Protein AF-A0A1L7LLM2-F1 (afdb_monomer_lite)

Sequence (175 aa):
MLLLWFLSPQSHPAWIKFTVFIIVLLFQAVILWLFRKEAFQAPEDRYFGLTEKLYSMTIFAAMGIYTKGIWAITPDTNPVWIKHVFLGLGLLILIAFFLYFAFKKVDERPDERFYADLAKAACLTLTLVLVCLMILSVITFFFPFILTAGMILIFGAAMILAFDIAFFLFEKRGA

Structure (mmCIF, N/CA/C/O backbone):
data_AF-A0A1L7LLM2-F1
#
_entry.id   AF-A0A1L7LLM2-F1
#
loop_
_atom_site.group_PDB
_atom_site.id
_atom_site.type_symbol
_atom_site.label_atom_id
_atom_site.label_alt_id
_atom_site.label_comp_id
_atom_site.label_asym_id
_atom_site.label_entity_id
_atom_site.label_seq_id
_atom_site.pdbx_PDB_ins_code
_atom_site.Cartn_x
_atom_site.Cartn_y
_atom_site.Cartn_z
_atom_site.occupancy
_atom_site.B_iso_or_equiv
_atom_site.auth_seq_id
_atom_site.auth_comp_id
_atom_site.auth_asym_id
_atom_site.auth_atom_id
_atom_site.pdbx_PDB_model_num
ATOM 1 N N . MET A 1 1 ? -9.163 -25.749 -12.579 1.00 53.94 1 MET A N 1
ATOM 2 C CA . MET A 1 1 ? -7.780 -26.273 -12.461 1.00 53.94 1 MET A CA 1
ATOM 3 C C . MET A 1 1 ? -7.499 -27.387 -13.469 1.00 53.94 1 MET A C 1
ATOM 5 O O . MET A 1 1 ? -6.560 -27.226 -14.233 1.00 53.94 1 MET A O 1
ATOM 9 N N . LEU A 1 2 ? -8.344 -28.424 -13.588 1.00 53.91 2 LEU A N 1
ATOM 10 C CA . LEU A 1 2 ? -8.233 -29.434 -14.664 1.00 53.91 2 LEU A CA 1
ATOM 11 C C . LEU A 1 2 ? -8.231 -28.821 -16.083 1.00 53.91 2 LEU A C 1
ATOM 13 O O . LEU A 1 2 ? -7.407 -29.187 -16.912 1.00 53.91 2 LEU A O 1
ATOM 17 N N . LEU A 1 3 ? -9.069 -27.805 -16.325 1.00 51.50 3 LEU A N 1
ATOM 18 C CA . LEU A 1 3 ? -9.088 -27.051 -17.589 1.00 51.50 3 LEU A CA 1
ATOM 19 C C . LEU A 1 3 ? -7.773 -26.292 -17.874 1.00 51.50 3 LEU A C 1
ATOM 21 O O . LEU A 1 3 ? -7.327 -26.247 -19.013 1.00 51.50 3 LEU A O 1
ATOM 25 N N . LEU A 1 4 ? -7.109 -25.745 -16.847 1.00 54.31 4 LEU A N 1
ATOM 26 C CA . LEU A 1 4 ? -5.832 -25.023 -16.990 1.00 54.31 4 LEU A CA 1
ATOM 27 C C . LEU A 1 4 ? -4.648 -25.975 -17.226 1.00 54.31 4 LEU A C 1
ATOM 29 O O . LEU A 1 4 ? -3.683 -25.621 -17.904 1.00 54.31 4 LEU A O 1
ATOM 33 N N . TRP A 1 5 ? -4.726 -27.205 -16.712 1.00 57.28 5 TRP A N 1
ATOM 34 C CA . TRP A 1 5 ? -3.758 -28.257 -17.027 1.00 57.28 5 TRP A CA 1
ATOM 35 C C . TRP A 1 5 ? -3.841 -28.676 -18.503 1.00 57.28 5 TRP A C 1
ATOM 37 O O . TRP A 1 5 ? -2.806 -28.901 -19.131 1.00 57.28 5 TRP A O 1
ATOM 47 N N . PHE A 1 6 ? -5.047 -28.695 -19.082 1.00 59.50 6 PHE A N 1
ATOM 48 C CA . PHE A 1 6 ? -5.243 -28.955 -20.512 1.00 59.50 6 PHE A CA 1
ATOM 49 C C . PHE A 1 6 ? -4.769 -27.789 -21.400 1.00 59.50 6 PHE A C 1
ATOM 51 O O . PHE A 1 6 ? -4.162 -28.017 -22.439 1.00 59.50 6 PHE A O 1
ATOM 58 N N . LEU A 1 7 ? -4.988 -26.542 -20.965 1.00 57.53 7 LEU A N 1
ATOM 59 C CA . LEU A 1 7 ? -4.647 -25.324 -21.719 1.00 57.53 7 LEU A CA 1
ATOM 60 C C . LEU A 1 7 ? -3.169 -24.893 -21.620 1.00 57.53 7 LEU A C 1
ATOM 62 O O . LEU A 1 7 ? -2.740 -24.027 -22.379 1.00 57.53 7 LEU A O 1
ATOM 66 N N . SER A 1 8 ? -2.386 -25.450 -20.690 1.00 62.12 8 SER A N 1
ATOM 67 C CA . SER A 1 8 ? -0.973 -25.078 -20.518 1.00 62.12 8 SER A CA 1
ATOM 68 C C . SER A 1 8 ? -0.052 -25.840 -21.487 1.00 62.12 8 SER A C 1
ATOM 70 O O . SER A 1 8 ? -0.157 -27.073 -21.570 1.00 62.12 8 SER A O 1
ATOM 72 N N . PRO A 1 9 ? 0.885 -25.151 -22.176 1.00 67.56 9 PRO A N 1
ATOM 73 C CA . PRO A 1 9 ? 1.856 -25.780 -23.073 1.00 67.56 9 PRO A CA 1
ATOM 74 C C . PRO A 1 9 ? 2.664 -26.887 -22.381 1.00 67.56 9 PRO A C 1
ATOM 76 O O . PRO A 1 9 ? 2.849 -26.873 -21.162 1.00 67.56 9 PRO A O 1
ATOM 79 N N . GLN A 1 10 ? 3.153 -27.859 -23.153 1.00 68.25 10 GLN A N 1
ATOM 80 C CA . GLN A 1 10 ? 4.029 -28.910 -22.628 1.00 68.25 10 GLN A CA 1
ATOM 81 C C . GLN A 1 10 ? 5.368 -28.300 -22.184 1.00 68.25 10 GLN A C 1
ATOM 83 O O . GLN A 1 10 ? 6.018 -27.597 -22.955 1.00 68.25 10 GLN A O 1
ATOM 88 N N . SER A 1 11 ? 5.778 -28.555 -20.938 1.00 65.44 11 SER A N 1
ATOM 89 C CA . SER A 1 11 ? 7.103 -28.174 -20.443 1.00 65.44 11 SER A CA 1
ATOM 90 C C . SER A 1 11 ? 8.124 -29.240 -20.838 1.00 65.44 11 SER A C 1
ATOM 92 O O . SER A 1 11 ? 7.849 -30.429 -20.693 1.00 65.44 11 SER A O 1
ATOM 94 N N . HIS A 1 12 ? 9.321 -28.845 -21.263 1.00 70.31 12 HIS A N 1
ATOM 95 C CA . HIS A 1 12 ? 10.456 -29.758 -21.414 1.00 70.31 12 HIS A CA 1
ATOM 96 C C . HIS A 1 12 ? 11.440 -29.525 -20.260 1.00 70.31 12 HIS A C 1
ATOM 98 O O . HIS A 1 12 ? 11.974 -28.419 -20.178 1.00 70.31 12 HIS A O 1
ATOM 104 N N . PRO A 1 13 ? 11.710 -30.510 -19.377 1.00 77.44 13 PRO A N 1
ATOM 105 C CA . PRO A 1 13 ? 11.150 -31.870 -19.284 1.00 77.44 13 PRO A CA 1
ATOM 106 C C . PRO A 1 13 ? 9.678 -31.949 -18.821 1.00 77.44 13 PRO A C 1
ATOM 108 O O . PRO A 1 13 ? 9.214 -31.136 -18.020 1.00 77.44 13 PRO A O 1
ATOM 111 N N . ALA A 1 14 ? 8.959 -32.990 -19.264 1.00 72.50 14 ALA A N 1
ATOM 112 C CA . ALA A 1 14 ? 7.516 -33.176 -19.026 1.00 72.50 14 ALA A CA 1
ATOM 113 C C . ALA A 1 14 ? 7.121 -33.314 -17.542 1.00 72.50 14 ALA A C 1
ATOM 115 O O . ALA A 1 14 ? 5.997 -32.998 -17.155 1.00 72.50 14 ALA A O 1
ATOM 116 N N . TRP A 1 15 ? 8.058 -33.746 -16.695 1.00 71.25 15 TRP A N 1
ATOM 117 C CA . TRP A 1 15 ? 7.841 -33.951 -15.261 1.00 71.25 15 TRP A CA 1
ATOM 118 C C . TRP A 1 15 ? 7.598 -32.643 -14.499 1.00 71.25 15 TRP A C 1
ATOM 120 O O . TRP A 1 15 ? 6.880 -32.644 -13.504 1.00 71.25 15 TRP A O 1
ATOM 130 N N . ILE A 1 16 ? 8.118 -31.512 -14.991 1.00 74.44 16 ILE A N 1
ATOM 131 C CA . ILE A 1 16 ? 7.972 -30.205 -14.331 1.00 74.44 16 ILE A CA 1
ATOM 132 C C . ILE A 1 16 ? 6.497 -29.797 -14.250 1.00 74.44 16 ILE A C 1
ATOM 134 O O . ILE A 1 16 ? 6.038 -29.350 -13.199 1.00 74.44 16 ILE A O 1
ATOM 138 N N . LYS A 1 17 ? 5.725 -30.018 -15.321 1.00 73.00 17 LYS A N 1
ATOM 139 C CA . LYS A 1 17 ? 4.287 -29.723 -15.355 1.00 73.00 17 LYS A CA 1
ATOM 140 C C . LYS A 1 17 ? 3.516 -30.491 -14.277 1.00 73.00 17 LYS A C 1
ATOM 142 O O . LYS A 1 17 ? 2.648 -29.914 -13.624 1.00 73.00 17 LYS A O 1
ATOM 147 N N . PHE A 1 18 ? 3.849 -31.764 -14.064 1.00 75.19 18 PHE A N 1
ATOM 148 C CA . PHE A 1 18 ? 3.227 -32.580 -13.018 1.00 75.19 18 PHE A CA 1
ATOM 149 C C . PHE A 1 18 ? 3.610 -32.102 -11.620 1.00 75.19 18 PHE A C 1
ATOM 151 O O . PHE A 1 18 ? 2.731 -31.924 -10.778 1.00 75.19 18 PHE A O 1
ATOM 158 N N . THR A 1 19 ? 4.892 -31.820 -11.388 1.00 77.88 19 THR A N 1
ATOM 159 C CA . THR A 1 19 ? 5.380 -31.340 -10.089 1.00 77.88 19 THR A CA 1
ATOM 160 C C . THR A 1 19 ? 4.735 -30.012 -9.702 1.00 77.88 19 THR A C 1
ATOM 162 O O . THR A 1 19 ? 4.219 -29.877 -8.595 1.00 77.88 19 THR A O 1
ATOM 165 N N . VAL A 1 20 ? 4.684 -29.048 -10.627 1.00 77.50 20 VAL A N 1
ATOM 166 C CA . VAL A 1 20 ? 4.044 -27.745 -10.387 1.00 77.50 20 VAL A CA 1
ATOM 167 C C . VAL A 1 20 ? 2.552 -27.917 -10.098 1.00 77.50 20 VAL A C 1
ATOM 169 O O . VAL A 1 20 ? 2.037 -27.303 -9.168 1.00 77.50 20 VAL A O 1
ATOM 172 N N . PHE A 1 21 ? 1.857 -28.788 -10.833 1.00 80.12 21 PHE A N 1
ATOM 173 C CA . PHE A 1 21 ? 0.434 -29.044 -10.602 1.00 80.12 21 PHE A CA 1
ATOM 174 C C . PHE A 1 21 ? 0.160 -29.650 -9.218 1.00 80.12 21 PHE A C 1
ATOM 176 O O . PHE A 1 21 ? -0.755 -29.203 -8.528 1.00 80.12 21 PHE A O 1
ATOM 183 N N . ILE A 1 22 ? 0.977 -30.615 -8.781 1.00 81.88 22 ILE A N 1
ATOM 184 C CA . ILE A 1 22 ? 0.858 -31.230 -7.451 1.00 81.88 22 ILE A CA 1
ATOM 185 C C . ILE A 1 22 ? 1.112 -30.195 -6.353 1.00 81.88 22 ILE A C 1
ATOM 187 O O . ILE A 1 22 ? 0.335 -30.116 -5.404 1.00 81.88 22 ILE A O 1
ATOM 191 N N . ILE A 1 23 ? 2.148 -29.365 -6.496 1.00 83.31 23 ILE A N 1
ATOM 192 C CA . ILE A 1 23 ? 2.455 -28.301 -5.529 1.00 83.31 23 ILE A CA 1
ATOM 193 C C . ILE A 1 23 ? 1.285 -27.316 -5.424 1.00 83.31 23 ILE A C 1
ATOM 195 O O . ILE A 1 23 ? 0.874 -26.972 -4.318 1.00 83.31 23 ILE A O 1
ATOM 199 N N . VAL A 1 24 ? 0.707 -26.901 -6.555 1.00 79.75 24 VAL A N 1
ATOM 200 C CA . VAL A 1 24 ? -0.445 -25.984 -6.572 1.00 79.75 24 VAL A CA 1
ATOM 201 C C . VAL A 1 24 ? -1.679 -26.623 -5.930 1.00 79.75 24 VAL A C 1
ATOM 203 O O . VAL A 1 24 ? -2.364 -25.955 -5.156 1.00 79.75 24 VAL A O 1
ATOM 206 N N . LEU A 1 25 ? -1.949 -27.908 -6.183 1.00 82.31 25 LEU A N 1
ATOM 207 C CA . LEU A 1 25 ? -3.052 -28.627 -5.537 1.00 82.31 25 LEU A CA 1
ATOM 208 C C . LEU A 1 25 ? -2.858 -28.752 -4.025 1.00 82.31 25 LEU A C 1
ATOM 210 O O . LEU A 1 25 ? -3.805 -28.529 -3.273 1.00 82.31 25 LEU A O 1
ATOM 214 N N . LEU A 1 26 ? -1.644 -29.072 -3.573 1.00 82.81 26 LEU A N 1
ATOM 215 C CA . LEU A 1 26 ? -1.323 -29.141 -2.148 1.00 82.81 26 LEU A CA 1
ATO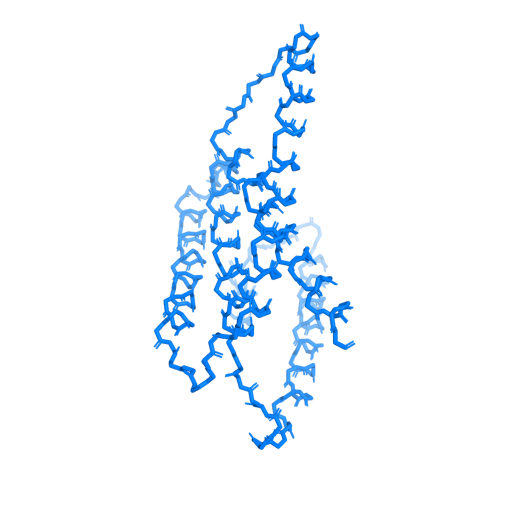M 216 C C . LEU A 1 26 ? -1.477 -27.772 -1.486 1.00 82.81 26 LEU A C 1
ATOM 218 O O . LEU A 1 26 ? -2.104 -27.665 -0.437 1.00 82.81 26 LEU A O 1
ATOM 222 N N . PHE A 1 27 ? -0.981 -26.715 -2.127 1.00 80.50 27 PHE A N 1
ATOM 223 C CA . PHE A 1 27 ? -1.131 -25.349 -1.639 1.00 80.50 27 PHE A CA 1
ATOM 224 C C . PHE A 1 27 ? -2.608 -24.939 -1.531 1.00 80.50 27 PHE A C 1
ATOM 226 O O . PHE A 1 27 ? -3.032 -24.395 -0.513 1.00 80.50 27 PHE A O 1
ATOM 233 N N . GLN A 1 28 ? -3.426 -25.275 -2.531 1.00 76.62 28 GLN A N 1
ATOM 234 C CA . GLN A 1 28 ? -4.871 -25.038 -2.492 1.00 76.62 28 GLN A CA 1
ATOM 235 C C . GLN A 1 28 ? -5.577 -25.861 -1.412 1.00 76.62 28 GLN A C 1
ATOM 237 O O . GLN A 1 28 ? -6.461 -25.335 -0.742 1.00 76.62 28 GLN A O 1
ATOM 242 N N . ALA A 1 29 ? -5.190 -27.121 -1.209 1.00 82.44 29 ALA A N 1
ATOM 243 C CA . ALA A 1 29 ? -5.744 -27.960 -0.151 1.00 82.44 29 ALA A CA 1
ATOM 244 C C . ALA A 1 29 ? -5.428 -27.393 1.241 1.00 82.44 29 ALA A C 1
ATOM 246 O O . ALA A 1 29 ? -6.306 -27.361 2.102 1.00 82.44 29 ALA A O 1
ATOM 247 N N . VAL A 1 30 ? -4.209 -26.883 1.440 1.00 82.50 30 VAL A N 1
ATOM 248 C CA . VAL A 1 30 ? -3.809 -26.192 2.675 1.00 82.50 30 VAL A CA 1
ATOM 249 C C . VAL A 1 30 ? -4.640 -24.927 2.880 1.00 82.50 30 VAL A C 1
ATOM 251 O O . VAL A 1 30 ? -5.182 -24.732 3.965 1.00 82.50 30 VAL A O 1
ATOM 254 N N . ILE A 1 31 ? -4.814 -24.107 1.839 1.00 77.56 31 ILE A N 1
ATOM 255 C CA . ILE A 1 31 ? -5.666 -22.912 1.900 1.00 77.56 31 ILE A CA 1
ATOM 256 C C . ILE A 1 31 ? -7.106 -23.292 2.265 1.00 77.56 31 ILE A C 1
ATOM 258 O O . ILE A 1 31 ? -7.653 -22.753 3.220 1.00 77.56 31 ILE A O 1
ATOM 262 N N . LEU A 1 32 ? -7.716 -24.254 1.567 1.00 79.06 32 LEU A N 1
ATOM 263 C CA . LEU A 1 32 ? -9.087 -24.697 1.845 1.00 79.06 32 LEU A CA 1
ATOM 264 C C . LEU A 1 32 ? -9.237 -25.279 3.255 1.00 79.06 32 LEU A C 1
ATOM 266 O O . LEU A 1 32 ? -10.272 -25.087 3.893 1.00 79.06 32 LEU A O 1
ATOM 270 N N . TRP A 1 33 ? -8.212 -25.961 3.767 1.00 75.56 33 TRP A N 1
ATOM 271 C CA . TRP A 1 33 ? -8.210 -26.463 5.137 1.00 75.56 33 TRP A CA 1
ATOM 272 C C . TRP A 1 33 ? -8.145 -25.331 6.172 1.00 75.56 33 TRP A C 1
ATOM 274 O O . TRP A 1 33 ? -8.885 -25.369 7.158 1.00 75.56 33 TRP A O 1
ATOM 284 N N . LEU A 1 34 ? -7.329 -24.302 5.932 1.00 70.69 34 LEU A N 1
ATOM 285 C CA . LEU A 1 34 ? -7.291 -23.100 6.770 1.00 70.69 34 LEU A CA 1
ATOM 286 C C . LEU A 1 34 ? -8.637 -22.360 6.738 1.00 70.69 34 LEU A C 1
ATOM 288 O O . LEU A 1 34 ? -9.208 -22.097 7.794 1.00 70.69 34 LEU A O 1
ATOM 292 N N . PHE A 1 35 ? -9.211 -22.146 5.550 1.00 64.69 35 PHE A N 1
ATOM 293 C CA . PHE A 1 35 ? -10.540 -21.541 5.396 1.00 64.69 35 PHE A CA 1
ATOM 294 C C . PHE A 1 35 ? -11.639 -22.349 6.090 1.00 64.69 35 PHE A C 1
ATOM 296 O O . PHE A 1 35 ? -12.551 -21.768 6.673 1.00 64.69 35 PHE A O 1
ATOM 303 N N . ARG A 1 36 ? -11.552 -23.688 6.083 1.00 66.38 36 ARG A N 1
ATOM 304 C CA . ARG A 1 36 ? -12.489 -24.544 6.820 1.00 66.38 36 ARG A CA 1
ATOM 305 C C . ARG A 1 36 ? -12.469 -24.220 8.315 1.00 66.38 36 ARG A C 1
ATOM 307 O O . ARG A 1 36 ? -13.535 -24.125 8.908 1.00 66.38 36 ARG A O 1
ATOM 314 N N . LYS A 1 37 ? -11.293 -24.044 8.927 1.00 59.78 37 LYS A N 1
ATOM 315 C CA . LYS A 1 37 ? -11.190 -23.732 10.365 1.00 59.78 37 LYS A CA 1
ATOM 316 C C . LYS A 1 37 ? -11.879 -22.418 10.731 1.00 59.78 37 LYS A C 1
ATOM 318 O O . LYS A 1 37 ? -12.532 -22.363 11.766 1.00 59.78 37 LYS A O 1
ATOM 323 N N . GLU A 1 38 ? -11.779 -21.403 9.880 1.00 57.59 38 GLU A N 1
ATOM 324 C CA . GLU A 1 38 ? -12.392 -20.096 10.146 1.00 57.59 38 GLU A CA 1
ATOM 325 C C . GLU A 1 38 ? -13.880 -20.038 9.773 1.00 57.59 38 GLU A C 1
ATOM 327 O O . GLU A 1 38 ? -14.667 -19.345 10.418 1.00 57.59 38 GLU A O 1
ATOM 332 N N . ALA A 1 39 ? -14.314 -20.823 8.781 1.00 55.88 39 ALA A N 1
ATOM 333 C CA . ALA A 1 39 ? -15.718 -20.895 8.384 1.00 55.88 39 ALA A CA 1
ATOM 334 C C . ALA A 1 39 ? -16.631 -21.434 9.504 1.00 55.88 39 ALA A C 1
ATOM 336 O O . ALA A 1 39 ? -17.773 -20.987 9.608 1.00 55.88 39 ALA A O 1
ATOM 337 N N . PHE A 1 40 ? -16.121 -22.339 10.352 1.00 53.31 40 PHE A N 1
ATOM 338 C CA . PHE A 1 40 ? -16.862 -22.973 11.454 1.00 53.31 40 PHE A CA 1
ATOM 339 C C . PHE A 1 40 ? -16.813 -22.210 12.792 1.00 53.31 40 PHE A C 1
ATOM 341 O O . PHE A 1 40 ? -17.262 -22.748 13.803 1.00 53.31 40 PHE A O 1
ATOM 348 N N . GLN A 1 41 ? -16.313 -20.971 12.832 1.00 52.69 41 GLN A N 1
ATOM 349 C CA . GLN A 1 41 ? -16.467 -20.130 14.025 1.00 52.69 41 GLN A CA 1
ATOM 350 C C . GLN A 1 41 ? -17.930 -19.689 14.189 1.00 52.69 41 GLN A C 1
ATOM 352 O O . GLN A 1 41 ? -18.582 -19.318 13.206 1.00 52.69 41 GLN A O 1
ATOM 357 N N . ALA A 1 42 ? -18.451 -19.741 15.418 1.00 52.28 42 ALA A N 1
ATOM 358 C CA . ALA A 1 42 ? -19.817 -19.329 15.724 1.00 52.28 42 ALA A CA 1
ATOM 359 C C . ALA A 1 42 ? -20.062 -17.873 15.262 1.00 52.28 42 ALA A C 1
ATOM 361 O O . ALA A 1 42 ? -19.163 -17.037 15.364 1.00 52.28 42 ALA A O 1
ATOM 362 N N . PRO A 1 43 ? -21.245 -17.551 14.710 1.00 56.22 43 PRO A N 1
ATOM 363 C CA . PRO A 1 43 ? -21.538 -16.218 14.180 1.00 56.22 43 PRO A CA 1
ATOM 364 C C . PRO A 1 43 ? -21.512 -15.108 15.246 1.00 56.22 43 PRO A C 1
ATOM 366 O O . PRO A 1 43 ? -21.323 -13.954 14.879 1.00 56.22 43 PRO A O 1
ATOM 369 N N . GLU A 1 44 ? -21.652 -15.443 16.533 1.00 53.47 44 GLU A N 1
ATOM 370 C CA . GLU A 1 44 ? -21.611 -14.485 17.652 1.00 53.47 44 GLU A CA 1
ATOM 371 C C . GLU A 1 44 ? -20.219 -13.889 17.928 1.00 53.47 44 GLU A C 1
ATOM 373 O O . GLU A 1 44 ? -20.145 -12.756 18.389 1.00 53.47 44 GLU A O 1
ATOM 378 N N . ASP A 1 45 ? -19.125 -14.577 17.580 1.00 54.47 45 ASP A N 1
ATOM 379 C CA . ASP A 1 45 ? -17.755 -14.096 17.852 1.00 54.47 45 ASP A CA 1
ATOM 380 C C . ASP A 1 45 ? -17.181 -13.196 16.741 1.00 54.47 45 ASP A C 1
ATOM 382 O O . ASP A 1 45 ? -16.088 -12.645 16.871 1.00 54.47 45 ASP A O 1
ATOM 386 N N . ARG A 1 46 ? -17.893 -13.028 15.617 1.00 59.66 46 ARG A N 1
ATOM 387 C CA . ARG A 1 46 ? -17.432 -12.228 14.469 1.00 59.66 46 ARG A CA 1
ATOM 388 C C . ARG A 1 46 ? -18.000 -10.814 14.517 1.00 59.66 46 ARG A C 1
ATOM 390 O O . ARG A 1 46 ? -18.703 -10.382 13.600 1.00 59.66 46 ARG A O 1
ATOM 397 N N . TYR A 1 47 ? -17.684 -10.090 15.586 1.00 66.75 47 TYR A N 1
ATOM 398 C CA . TYR A 1 47 ? -17.953 -8.659 15.641 1.00 66.75 47 TYR A CA 1
ATOM 399 C C . TYR A 1 47 ? -17.039 -7.931 14.644 1.00 66.75 47 TYR A C 1
ATOM 401 O O . TYR A 1 47 ? -15.828 -8.136 14.625 1.00 66.75 47 TYR A O 1
ATOM 409 N N . PHE A 1 48 ? -17.628 -7.132 13.754 1.00 76.12 48 PHE A N 1
ATOM 410 C CA . PHE A 1 48 ? -16.885 -6.322 12.792 1.00 76.12 48 PHE A CA 1
ATOM 411 C C . PHE A 1 48 ? -16.956 -4.869 13.238 1.00 76.12 48 PHE A C 1
ATOM 413 O O . PHE A 1 48 ? -17.955 -4.193 12.975 1.00 76.12 48 PHE A O 1
ATOM 420 N N . GLY A 1 49 ? -15.912 -4.430 13.932 1.00 85.94 49 GLY A N 1
ATOM 421 C CA . GLY A 1 49 ? -15.810 -3.098 14.492 1.00 85.94 49 GLY A CA 1
ATOM 422 C C . GLY A 1 49 ? -15.269 -2.063 13.515 1.00 85.94 49 GLY A C 1
ATOM 423 O O . GLY A 1 49 ? -15.042 -2.296 12.316 1.00 85.94 49 GLY A O 1
ATOM 424 N N . LEU A 1 50 ? -15.109 -0.856 14.046 1.00 87.00 50 LEU A N 1
ATOM 425 C CA . LEU A 1 50 ? -14.651 0.314 13.308 1.00 87.00 50 LEU A CA 1
ATOM 426 C C . LEU A 1 50 ? -13.185 0.169 12.894 1.00 87.00 50 LEU A C 1
ATOM 428 O O . LEU A 1 50 ? -12.807 0.522 11.774 1.00 87.00 50 LEU A O 1
ATOM 432 N N . THR A 1 51 ? -12.385 -0.393 13.789 1.00 87.81 51 THR A N 1
ATOM 433 C CA . THR A 1 51 ? -10.973 -0.694 13.582 1.00 87.81 51 THR A CA 1
ATOM 434 C C . THR A 1 51 ? -10.782 -1.709 12.454 1.00 87.81 51 THR A C 1
ATOM 436 O O . THR A 1 51 ? -10.010 -1.466 11.523 1.00 87.81 51 THR A O 1
ATOM 439 N N . GLU A 1 52 ? -11.531 -2.815 12.455 1.00 88.62 52 GLU A N 1
ATOM 440 C CA . GLU A 1 52 ? -11.463 -3.831 11.400 1.00 88.62 52 GLU A CA 1
ATOM 441 C C . GLU A 1 52 ? -11.904 -3.267 10.052 1.00 88.62 52 GLU A C 1
ATOM 443 O O . GLU A 1 52 ? -11.338 -3.622 9.011 1.00 88.62 52 GLU A O 1
ATOM 448 N N . LYS A 1 53 ? -12.893 -2.364 10.054 1.00 91.38 53 LYS A N 1
ATOM 449 C CA . LYS A 1 53 ? -13.295 -1.638 8.849 1.00 91.38 53 LYS A CA 1
ATOM 450 C C . LYS A 1 53 ? -12.155 -0.794 8.298 1.00 91.38 53 LYS A C 1
ATOM 452 O O . LYS A 1 53 ? -11.890 -0.885 7.098 1.00 91.38 53 LYS A O 1
ATOM 457 N N . LEU A 1 54 ? -11.488 -0.015 9.151 1.00 92.50 54 LEU A N 1
ATOM 458 C CA . LEU A 1 54 ? -10.349 0.803 8.746 1.00 92.50 54 LEU A CA 1
ATOM 459 C C . LEU A 1 54 ? -9.243 -0.069 8.138 1.00 92.50 54 LEU A C 1
ATOM 461 O O . LEU A 1 54 ? -8.879 0.177 6.991 1.00 92.50 54 LEU A O 1
ATOM 465 N N . TYR A 1 55 ? -8.803 -1.126 8.835 1.00 91.81 55 TYR A N 1
ATOM 466 C CA . TYR A 1 55 ? -7.763 -2.039 8.336 1.00 91.81 55 TYR A CA 1
ATOM 467 C C . TYR A 1 55 ? -8.145 -2.721 7.027 1.00 91.81 55 TYR A C 1
ATOM 469 O O . TYR A 1 55 ? -7.338 -2.824 6.108 1.00 91.81 55 TYR A O 1
ATOM 477 N N . SER A 1 56 ? -9.385 -3.200 6.916 1.00 92.69 56 SER A N 1
ATOM 478 C CA . SER A 1 56 ? -9.843 -3.844 5.683 1.00 92.69 56 SER A CA 1
ATOM 479 C C . SER A 1 56 ? -9.755 -2.856 4.518 1.00 92.69 56 SER A C 1
ATOM 481 O O . SER A 1 56 ? -9.215 -3.181 3.461 1.00 92.69 56 SER A O 1
ATOM 483 N N . MET A 1 57 ? -10.231 -1.623 4.715 1.00 94.62 57 MET A N 1
ATOM 484 C CA . MET A 1 57 ? -10.177 -0.580 3.691 1.00 94.62 57 MET A CA 1
ATOM 485 C C . MET A 1 57 ? -8.740 -0.223 3.296 1.00 94.62 57 MET A C 1
ATOM 487 O O . MET A 1 57 ? -8.438 -0.168 2.103 1.00 94.62 57 MET A O 1
ATOM 491 N N . THR A 1 58 ? -7.850 0.009 4.260 1.00 95.25 58 THR A N 1
ATOM 492 C CA . THR A 1 58 ? -6.459 0.399 3.987 1.00 95.25 58 THR A CA 1
ATOM 493 C C . THR A 1 58 ? -5.658 -0.730 3.345 1.00 95.25 58 THR A C 1
ATOM 495 O O . THR A 1 58 ? -4.954 -0.469 2.369 1.00 95.25 58 THR A O 1
ATOM 498 N N . ILE A 1 59 ? -5.851 -1.986 3.761 1.00 95.88 59 ILE A N 1
ATOM 499 C CA . ILE A 1 59 ? -5.210 -3.158 3.142 1.00 95.88 59 ILE A CA 1
ATOM 500 C C . ILE A 1 59 ? -5.650 -3.323 1.685 1.00 95.88 59 ILE A C 1
ATOM 502 O O . ILE A 1 59 ? -4.800 -3.482 0.804 1.00 95.88 59 ILE A O 1
ATOM 506 N N . PHE A 1 60 ? -6.955 -3.257 1.389 1.00 96.31 60 PHE A N 1
ATOM 507 C CA . PHE A 1 60 ? -7.424 -3.368 0.001 1.00 96.31 60 PHE A CA 1
ATOM 508 C C . PHE A 1 60 ? -6.964 -2.183 -0.856 1.00 96.31 60 PHE A C 1
ATOM 510 O O . PHE A 1 60 ? -6.601 -2.380 -2.019 1.00 96.31 60 PHE A O 1
ATOM 517 N N . ALA A 1 61 ? -6.907 -0.974 -0.289 1.00 95.62 61 ALA A N 1
ATOM 518 C CA . ALA A 1 61 ? -6.345 0.189 -0.970 1.00 95.62 61 ALA A CA 1
ATOM 519 C C . ALA A 1 61 ? -4.846 0.006 -1.264 1.00 95.62 61 ALA A C 1
ATOM 521 O O . ALA A 1 61 ? -4.419 0.203 -2.404 1.00 95.62 61 ALA A O 1
ATOM 522 N N . ALA A 1 62 ? -4.059 -0.438 -0.280 1.00 97.06 62 ALA A N 1
ATOM 523 C CA . ALA A 1 62 ? -2.634 -0.715 -0.432 1.00 97.06 62 ALA A CA 1
ATOM 524 C C . ALA A 1 62 ? -2.387 -1.793 -1.493 1.00 97.06 62 ALA A C 1
ATOM 526 O O . ALA A 1 62 ? -1.576 -1.591 -2.396 1.00 97.06 62 ALA A O 1
ATOM 527 N N . MET A 1 63 ? -3.137 -2.899 -1.457 1.00 96.38 63 MET A N 1
ATOM 528 C CA . MET A 1 63 ? -3.062 -3.952 -2.474 1.00 96.38 63 MET A CA 1
ATOM 529 C C . MET A 1 63 ? -3.436 -3.443 -3.870 1.00 96.38 63 MET A C 1
ATOM 531 O O . MET A 1 63 ? -2.776 -3.804 -4.847 1.00 96.38 63 MET A O 1
ATOM 535 N N . GLY A 1 64 ? -4.463 -2.597 -3.987 1.00 96.44 64 GLY A N 1
ATOM 536 C CA . GLY A 1 64 ? -4.873 -1.998 -5.260 1.00 96.44 64 GLY A CA 1
ATOM 537 C C . GLY A 1 64 ? -3.790 -1.091 -5.849 1.00 96.44 64 GLY A C 1
ATOM 538 O O . GLY A 1 64 ? -3.408 -1.246 -7.013 1.00 96.44 64 GLY A O 1
ATOM 539 N N . ILE A 1 65 ? -3.236 -0.197 -5.025 1.00 97.12 65 ILE A N 1
ATOM 540 C CA . ILE A 1 65 ? -2.141 0.707 -5.402 1.00 97.12 65 ILE A CA 1
ATOM 541 C C . ILE A 1 65 ? -0.887 -0.095 -5.772 1.00 97.12 65 ILE A C 1
ATOM 543 O O . ILE A 1 65 ? -0.278 0.161 -6.812 1.00 97.12 65 ILE A O 1
ATOM 547 N N . TYR A 1 66 ? -0.539 -1.111 -4.979 1.00 96.56 66 TYR A N 1
ATOM 548 C CA . TYR A 1 66 ? 0.588 -2.003 -5.243 1.00 96.56 66 TYR A CA 1
ATOM 549 C C . TYR A 1 66 ? 0.422 -2.758 -6.565 1.00 96.56 66 TYR A C 1
ATOM 551 O O . TYR A 1 66 ? 1.331 -2.762 -7.394 1.00 96.56 66 TYR A O 1
ATOM 559 N N . THR A 1 67 ? -0.765 -3.320 -6.814 1.00 96.00 67 THR A N 1
ATOM 560 C CA . THR A 1 67 ? -1.095 -4.010 -8.073 1.00 96.00 67 THR A CA 1
ATOM 561 C C . THR A 1 67 ? -0.956 -3.066 -9.264 1.00 96.00 67 THR A C 1
ATOM 563 O O . THR A 1 67 ? -0.378 -3.436 -10.288 1.00 96.00 67 THR A O 1
ATOM 566 N N . LYS A 1 68 ? -1.419 -1.815 -9.133 1.00 95.75 68 LYS A N 1
ATOM 567 C CA . LYS A 1 68 ? -1.236 -0.800 -10.177 1.00 95.75 68 LYS A CA 1
ATOM 568 C C . LYS A 1 68 ? 0.238 -0.434 -10.379 1.00 95.75 68 LYS A C 1
ATOM 570 O O . LYS A 1 68 ? 0.657 -0.247 -11.523 1.00 95.75 68 LYS A O 1
ATOM 575 N N . GLY A 1 69 ? 1.017 -0.371 -9.301 1.00 95.69 69 GLY A N 1
ATOM 576 C CA . GLY A 1 69 ? 2.464 -0.169 -9.338 1.00 95.69 69 GLY A CA 1
ATOM 577 C C . GLY A 1 69 ? 3.188 -1.283 -10.093 1.00 95.69 69 GLY A C 1
ATOM 578 O O . GLY A 1 69 ? 3.928 -0.993 -11.034 1.00 95.69 69 GLY A O 1
ATOM 579 N N . ILE A 1 70 ? 2.886 -2.548 -9.774 1.00 94.06 70 ILE A N 1
ATOM 580 C CA . ILE A 1 70 ? 3.376 -3.727 -10.510 1.00 94.06 70 ILE A CA 1
ATOM 581 C C . ILE A 1 70 ? 2.996 -3.632 -11.984 1.00 94.06 70 ILE A C 1
ATOM 583 O O . ILE A 1 70 ? 3.838 -3.849 -12.854 1.00 94.06 70 ILE A O 1
ATOM 587 N N . TRP A 1 71 ? 1.747 -3.279 -12.288 1.00 94.69 71 TRP A N 1
ATOM 588 C CA . TRP A 1 71 ? 1.287 -3.164 -13.670 1.00 94.69 71 TRP A CA 1
ATOM 589 C C . TRP A 1 71 ? 2.101 -2.140 -14.472 1.00 94.69 71 TRP A C 1
ATOM 591 O O . TRP A 1 71 ? 2.398 -2.375 -15.644 1.00 94.69 71 TRP A O 1
ATOM 601 N N . ALA A 1 72 ? 2.512 -1.040 -13.842 1.00 92.81 72 ALA A N 1
ATOM 602 C CA . ALA A 1 72 ? 3.323 -0.014 -14.487 1.00 92.81 72 ALA A CA 1
ATOM 603 C C . ALA A 1 72 ? 4.783 -0.441 -14.738 1.00 92.81 72 ALA A C 1
ATOM 605 O O . ALA A 1 72 ? 5.356 -0.006 -15.731 1.00 92.81 72 ALA A O 1
ATOM 606 N N . ILE A 1 73 ? 5.383 -1.270 -13.872 1.00 92.94 73 ILE A N 1
ATOM 607 C CA . ILE A 1 73 ? 6.794 -1.691 -14.012 1.00 92.94 73 ILE A CA 1
ATOM 608 C C . ILE A 1 73 ? 6.982 -3.010 -14.765 1.00 92.94 73 ILE A C 1
ATOM 610 O O . ILE A 1 73 ? 8.051 -3.259 -15.315 1.00 92.94 73 ILE A O 1
ATOM 614 N N . THR A 1 74 ? 5.973 -3.880 -14.765 1.00 89.50 74 THR A N 1
ATOM 615 C CA . THR A 1 74 ? 6.083 -5.207 -15.379 1.00 89.50 74 THR A CA 1
ATOM 616 C C . THR A 1 74 ? 6.112 -5.043 -16.898 1.00 89.50 74 THR A C 1
ATOM 618 O O . THR A 1 74 ? 5.219 -4.381 -17.425 1.00 89.50 74 THR A O 1
ATOM 621 N N . PRO A 1 75 ? 7.074 -5.620 -17.633 1.00 89.62 75 PRO A N 1
ATOM 622 C CA . PRO A 1 75 ? 7.075 -5.566 -19.094 1.00 89.62 75 PRO A CA 1
ATOM 623 C C . PRO A 1 75 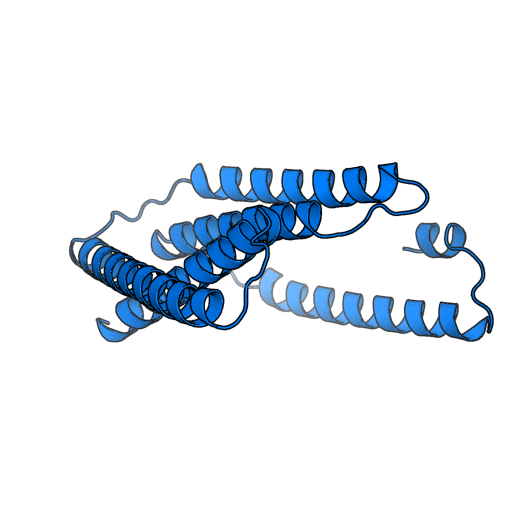? 5.899 -6.356 -19.682 1.00 89.62 75 PRO A C 1
ATOM 625 O O . PRO A 1 75 ? 5.284 -7.182 -19.007 1.00 89.62 75 PRO A O 1
ATOM 628 N N . ASP A 1 76 ? 5.550 -6.081 -20.935 1.00 89.19 76 ASP A N 1
ATOM 629 C CA . ASP A 1 76 ? 4.432 -6.760 -21.590 1.00 89.19 76 ASP A CA 1
ATOM 630 C C . ASP A 1 76 ? 4.744 -8.231 -21.886 1.00 89.19 76 ASP A C 1
ATOM 632 O O . ASP A 1 76 ? 5.860 -8.602 -22.249 1.00 89.19 76 ASP A O 1
ATOM 636 N N . THR A 1 77 ? 3.736 -9.085 -21.714 1.00 85.00 77 THR A N 1
ATOM 637 C CA . THR A 1 77 ? 3.818 -10.511 -22.046 1.00 85.00 77 THR A CA 1
ATOM 638 C C . THR A 1 77 ? 3.656 -10.731 -23.547 1.00 85.00 77 THR A C 1
ATOM 640 O O . THR A 1 77 ? 3.146 -9.871 -24.259 1.00 85.00 77 THR A O 1
ATOM 643 N N . ASN A 1 78 ? 4.019 -11.915 -24.041 1.00 85.88 78 ASN A N 1
ATOM 644 C CA . ASN A 1 78 ? 3.616 -12.356 -25.372 1.00 85.88 78 ASN A CA 1
ATOM 645 C C . ASN A 1 78 ? 2.605 -13.509 -25.236 1.00 85.88 78 ASN A C 1
ATOM 647 O O . ASN A 1 78 ? 3.015 -14.602 -24.840 1.00 85.88 78 ASN A O 1
ATOM 651 N N . PRO A 1 79 ? 1.305 -13.302 -25.520 1.00 85.81 79 PRO A N 1
ATOM 652 C CA . PRO A 1 79 ? 0.672 -12.092 -26.065 1.00 85.81 79 PRO A CA 1
ATOM 653 C C . PRO A 1 79 ? 0.408 -10.970 -25.033 1.00 85.81 79 PRO A C 1
ATOM 655 O O . PRO A 1 79 ? 0.186 -11.225 -23.847 1.00 85.81 79 PRO A O 1
ATOM 658 N N . VAL A 1 80 ? 0.401 -9.715 -25.509 1.00 86.19 80 VAL A N 1
ATOM 659 C CA . VAL A 1 80 ? 0.387 -8.476 -24.689 1.00 86.19 80 VAL A CA 1
ATOM 660 C C . VAL A 1 80 ? -0.868 -8.340 -23.829 1.00 86.19 80 VAL A C 1
ATOM 662 O O . VAL A 1 80 ? -0.803 -7.958 -22.662 1.00 86.19 80 VAL A O 1
ATOM 665 N N . TRP A 1 81 ? -2.027 -8.699 -24.380 1.00 87.62 81 TRP A N 1
ATOM 666 C CA . TRP A 1 81 ? -3.319 -8.499 -23.723 1.00 87.62 81 TRP A CA 1
ATOM 667 C C . TRP A 1 81 ? -3.479 -9.299 -22.420 1.00 87.62 81 TRP A C 1
ATOM 669 O O . TRP A 1 81 ? -4.214 -8.863 -21.536 1.00 87.62 81 TRP A O 1
ATOM 679 N N . ILE A 1 82 ? -2.773 -10.427 -22.259 1.00 88.31 82 ILE A N 1
ATOM 680 C CA . ILE A 1 82 ? -2.906 -11.306 -21.083 1.00 88.31 82 ILE A CA 1
ATOM 681 C C . ILE A 1 82 ? -2.552 -10.561 -19.797 1.00 88.31 82 ILE A C 1
ATOM 683 O O . ILE A 1 82 ? -3.313 -10.612 -18.829 1.00 88.31 82 ILE A O 1
ATOM 687 N N . LYS A 1 83 ? -1.434 -9.827 -19.794 1.00 88.19 83 LYS A N 1
ATOM 688 C CA . LYS A 1 83 ? -1.005 -9.012 -18.651 1.00 88.19 83 LYS A CA 1
ATOM 689 C C . LYS A 1 83 ? -2.090 -8.019 -18.236 1.00 88.19 83 LYS A C 1
ATOM 691 O O . LYS A 1 83 ? -2.426 -7.933 -17.057 1.00 88.19 83 LYS A O 1
ATOM 696 N N . HIS A 1 84 ? -2.634 -7.274 -19.198 1.00 91.50 84 HIS A N 1
ATOM 697 C CA . HIS A 1 84 ? -3.631 -6.239 -18.925 1.00 91.50 84 HIS A CA 1
ATOM 698 C C . HIS A 1 84 ? -4.952 -6.825 -18.434 1.00 91.50 84 HIS A C 1
ATOM 700 O O . HIS A 1 84 ? -5.554 -6.266 -17.522 1.00 91.50 84 HIS A O 1
ATOM 706 N N . VAL A 1 85 ? -5.381 -7.962 -18.988 1.00 91.38 85 VAL A N 1
ATOM 707 C CA . VAL A 1 85 ? -6.595 -8.649 -18.535 1.00 91.38 85 VAL A CA 1
ATOM 708 C C . VAL A 1 85 ? -6.411 -9.193 -17.122 1.00 91.38 85 VAL A C 1
ATOM 710 O O . VAL A 1 85 ? -7.268 -8.966 -16.276 1.00 91.38 85 VAL A O 1
ATOM 713 N N . PHE A 1 86 ? -5.290 -9.857 -16.832 1.00 90.31 86 PHE A N 1
ATOM 714 C CA . PHE A 1 86 ? -5.051 -10.447 -15.515 1.00 90.31 86 PHE A CA 1
ATOM 715 C C . PHE A 1 86 ? -4.913 -9.383 -14.416 1.00 90.31 86 PHE A C 1
ATOM 717 O O . PHE A 1 86 ? -5.620 -9.437 -13.409 1.00 90.31 86 PHE A O 1
ATOM 724 N N . LEU A 1 87 ? -4.049 -8.383 -14.625 1.00 92.25 87 LEU A N 1
ATOM 725 C CA . LEU A 1 87 ? -3.839 -7.304 -13.654 1.00 92.25 87 LEU A CA 1
ATOM 726 C C . LEU A 1 87 ? -5.057 -6.380 -13.553 1.00 92.25 87 LEU A C 1
ATOM 728 O O . LEU A 1 87 ? -5.390 -5.933 -12.459 1.00 92.25 87 LEU A O 1
ATOM 732 N N . GLY A 1 88 ? -5.752 -6.134 -14.667 1.00 92.50 88 GLY A N 1
ATOM 733 C CA . GLY A 1 88 ? -6.985 -5.350 -14.691 1.00 92.50 88 GLY A CA 1
ATOM 734 C C . GLY A 1 88 ? -8.127 -6.027 -13.936 1.00 92.50 88 GLY A C 1
ATOM 735 O O . GLY A 1 88 ? -8.780 -5.382 -13.120 1.00 92.50 88 GLY A O 1
ATOM 736 N N . LEU A 1 89 ? -8.335 -7.331 -14.145 1.00 92.69 89 LEU A N 1
ATOM 737 C CA . LEU A 1 89 ? -9.362 -8.101 -13.438 1.00 92.69 89 LEU A CA 1
ATOM 738 C C . LEU A 1 89 ? -9.035 -8.208 -11.943 1.00 92.69 89 LEU A C 1
ATOM 740 O O . LEU A 1 89 ? -9.915 -7.985 -11.113 1.00 92.69 89 LEU A O 1
ATOM 744 N N . GLY A 1 90 ? -7.770 -8.460 -11.590 1.00 92.12 90 GLY A N 1
ATOM 745 C CA . GLY A 1 90 ? -7.320 -8.441 -10.196 1.00 92.12 90 GLY A CA 1
ATOM 746 C C . GLY A 1 90 ? -7.589 -7.095 -9.516 1.00 92.12 90 GLY A C 1
ATOM 747 O O . GLY A 1 90 ? -8.145 -7.054 -8.421 1.00 92.12 90 GLY A O 1
ATOM 748 N N . LEU A 1 91 ? -7.280 -5.986 -10.193 1.00 95.00 91 LEU A N 1
ATOM 749 C CA . LEU A 1 91 ? -7.533 -4.640 -9.679 1.00 95.00 91 LEU A CA 1
ATOM 750 C C . LEU A 1 91 ? -9.034 -4.336 -9.536 1.00 95.00 91 LEU A C 1
ATOM 752 O O . LEU A 1 91 ? -9.436 -3.727 -8.548 1.00 95.00 91 LEU A O 1
ATOM 756 N N . LEU A 1 92 ? -9.871 -4.806 -10.466 1.00 95.25 92 LEU A N 1
ATOM 757 C CA . LEU A 1 92 ? -11.331 -4.679 -10.378 1.00 95.25 92 LEU A CA 1
ATOM 758 C C . LEU A 1 92 ? -11.870 -5.393 -9.131 1.00 95.25 92 LEU A C 1
ATOM 760 O O . LEU A 1 92 ? -12.640 -4.803 -8.374 1.00 95.25 92 LEU A O 1
ATOM 764 N N . ILE A 1 93 ? -11.417 -6.624 -8.871 1.00 94.44 93 ILE A N 1
ATOM 765 C CA . ILE A 1 93 ? -11.792 -7.380 -7.666 1.00 94.44 93 ILE A CA 1
ATOM 766 C C . ILE A 1 93 ? -11.386 -6.619 -6.396 1.00 94.44 93 ILE A C 1
ATOM 768 O O . ILE A 1 93 ? -12.190 -6.499 -5.472 1.00 94.44 93 ILE A O 1
ATOM 772 N N . LEU A 1 94 ? -10.167 -6.072 -6.351 1.00 94.88 94 LEU A N 1
ATOM 773 C CA . LEU A 1 94 ? -9.689 -5.299 -5.199 1.00 94.88 94 LEU A CA 1
ATOM 774 C C . LEU A 1 94 ? -10.538 -4.044 -4.958 1.00 94.88 94 LEU A C 1
ATOM 776 O O . LEU A 1 94 ? -10.900 -3.769 -3.816 1.00 94.88 94 LEU A O 1
ATOM 780 N N . ILE A 1 95 ? -10.915 -3.322 -6.019 1.00 94.25 95 ILE A N 1
ATOM 781 C CA . ILE A 1 95 ? -11.820 -2.167 -5.918 1.00 94.25 95 ILE A CA 1
ATOM 782 C C . ILE A 1 95 ? -13.197 -2.600 -5.408 1.00 94.25 95 ILE A C 1
ATOM 784 O O . ILE A 1 95 ? -13.762 -1.930 -4.547 1.00 94.25 95 ILE A O 1
ATOM 788 N N . ALA A 1 96 ? -13.735 -3.720 -5.895 1.00 93.44 96 ALA A N 1
ATOM 789 C CA . ALA A 1 96 ? -15.024 -4.228 -5.437 1.00 93.44 96 ALA A CA 1
ATOM 790 C C . ALA A 1 96 ? -15.007 -4.547 -3.932 1.00 93.44 96 ALA A C 1
ATOM 792 O O . ALA A 1 96 ? -15.922 -4.140 -3.216 1.00 93.44 96 ALA A O 1
ATOM 793 N N . PHE A 1 97 ? -13.950 -5.199 -3.432 1.00 93.06 97 PHE A N 1
ATOM 794 C CA . PHE A 1 97 ? -13.788 -5.448 -1.996 1.00 93.06 97 PHE A CA 1
ATOM 795 C C . PHE A 1 97 ? -13.597 -4.160 -1.197 1.00 93.06 97 PHE A C 1
ATOM 797 O O . PHE A 1 97 ? -14.251 -3.984 -0.170 1.00 93.06 97 PHE A O 1
ATOM 804 N N . PHE A 1 98 ? -12.765 -3.237 -1.679 1.00 93.19 98 PHE A N 1
ATOM 805 C CA . PHE A 1 98 ? -12.586 -1.934 -1.043 1.00 93.19 98 PHE A CA 1
ATOM 806 C C . PHE A 1 98 ? -13.923 -1.199 -0.886 1.00 93.19 98 PHE A C 1
ATOM 808 O O . PHE A 1 98 ? -14.266 -0.770 0.215 1.00 93.19 98 PHE A O 1
ATOM 815 N N . LEU A 1 99 ? -14.712 -1.111 -1.962 1.00 93.38 99 LEU A N 1
ATOM 816 C CA . LEU A 1 99 ? -16.029 -0.473 -1.942 1.00 93.38 99 LEU A CA 1
ATOM 817 C C . LEU A 1 99 ? -17.003 -1.214 -1.022 1.00 93.38 99 LEU A C 1
ATOM 819 O O . LEU A 1 99 ? -17.723 -0.571 -0.262 1.00 93.38 99 LEU A O 1
ATOM 823 N N . TYR A 1 100 ? -16.999 -2.549 -1.042 1.00 92.56 100 TYR A N 1
ATOM 824 C CA . TYR A 1 100 ? -17.817 -3.355 -0.137 1.00 92.56 100 TYR A CA 1
ATOM 825 C C . TYR A 1 100 ? -17.548 -3.001 1.331 1.00 92.56 100 TYR A C 1
ATOM 827 O O . TYR A 1 100 ? -18.485 -2.689 2.065 1.00 92.56 100 TYR A O 1
ATOM 835 N N . PHE A 1 101 ? -16.281 -2.977 1.755 1.00 90.75 101 PHE A N 1
ATOM 836 C CA . PHE A 1 101 ? -15.928 -2.627 3.133 1.00 90.75 101 PHE A CA 1
ATOM 837 C C . PHE A 1 101 ? -16.148 -1.146 3.445 1.00 90.75 101 PHE A C 1
ATOM 839 O O . PHE A 1 101 ? -16.587 -0.829 4.549 1.00 90.75 101 PHE A O 1
ATOM 846 N N . ALA A 1 102 ? -15.939 -0.246 2.481 1.00 89.44 102 ALA A N 1
ATOM 847 C CA . ALA A 1 102 ? -16.216 1.179 2.647 1.00 89.44 102 ALA A CA 1
ATOM 848 C C . ALA A 1 102 ? -17.703 1.449 2.937 1.00 89.44 102 ALA A C 1
ATOM 850 O O . ALA A 1 102 ? -18.031 2.197 3.866 1.00 89.44 102 ALA A O 1
ATOM 851 N N . PHE A 1 103 ? -18.602 0.797 2.193 1.00 90.94 103 PHE A N 1
ATOM 852 C CA . PHE A 1 103 ? -20.051 0.942 2.360 1.00 90.94 103 PHE A CA 1
ATOM 853 C C . PHE A 1 103 ? -20.645 0.060 3.461 1.00 90.94 103 PHE A C 1
ATOM 855 O O . PHE A 1 103 ? -21.765 0.326 3.906 1.00 90.94 103 PHE A O 1
ATOM 862 N N . LYS A 1 104 ? -19.918 -0.956 3.939 1.00 88.31 104 LYS A N 1
ATOM 863 C CA . LYS A 1 104 ? -20.352 -1.780 5.070 1.00 88.31 104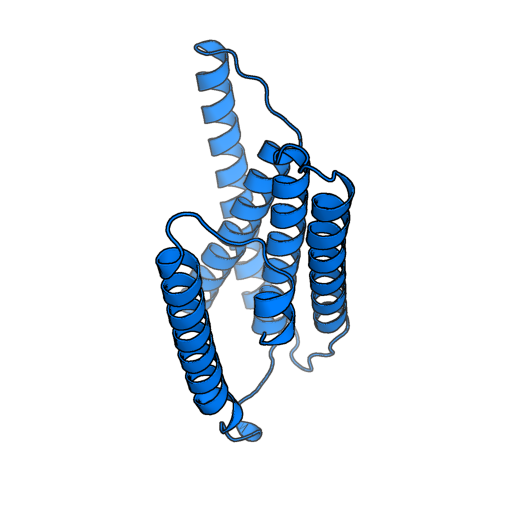 LYS A CA 1
ATOM 864 C C . LYS A 1 104 ? -20.564 -0.891 6.297 1.00 88.31 104 LYS A C 1
ATOM 866 O O . LYS A 1 104 ? -19.656 -0.179 6.734 1.00 88.31 104 LYS A O 1
ATOM 871 N N . LYS A 1 105 ? -21.785 -0.897 6.830 1.00 85.06 105 LYS A N 1
ATOM 872 C CA . LYS A 1 105 ? -22.128 -0.154 8.046 1.00 85.06 105 LYS A CA 1
ATOM 873 C C . LYS A 1 105 ? -21.508 -0.836 9.264 1.00 85.06 105 LYS A C 1
ATOM 875 O O . LYS A 1 105 ? -21.383 -2.057 9.288 1.00 85.06 105 LYS A O 1
ATOM 880 N N . VAL A 1 106 ? -21.111 -0.017 10.227 1.00 86.56 106 VAL A N 1
ATOM 881 C CA . VAL A 1 106 ? -20.557 -0.414 11.521 1.00 86.56 106 VAL A CA 1
ATOM 882 C C . VAL A 1 106 ? -21.301 0.403 12.568 1.00 86.56 106 VAL A C 1
ATOM 884 O O . VAL A 1 106 ? -21.485 1.605 12.370 1.00 86.56 106 VAL A O 1
ATOM 887 N N . ASP A 1 107 ? -21.766 -0.260 13.624 1.00 81.94 107 ASP A N 1
ATOM 888 C CA . ASP A 1 107 ? -22.573 0.366 14.678 1.00 81.94 107 ASP A CA 1
ATOM 889 C C . ASP A 1 107 ? -21.707 1.077 15.736 1.00 81.94 107 ASP A C 1
ATOM 891 O O . ASP A 1 107 ? -22.185 1.973 16.435 1.00 81.94 107 ASP A O 1
ATOM 895 N N . GLU A 1 108 ? -20.419 0.730 15.812 1.00 83.62 108 GLU A N 1
ATOM 896 C CA . GLU A 1 108 ? -19.412 1.403 16.633 1.00 83.62 108 GLU A CA 1
ATOM 897 C C . GLU A 1 108 ? -19.175 2.851 16.198 1.00 83.62 108 GLU A C 1
ATOM 899 O O . GLU A 1 108 ? -19.008 3.168 15.014 1.00 83.62 108 GLU A O 1
ATOM 904 N N . ARG A 1 109 ? -19.113 3.742 17.190 1.00 84.44 109 ARG A N 1
ATOM 905 C CA . ARG A 1 109 ? -18.749 5.141 16.987 1.00 84.44 109 ARG A CA 1
ATOM 906 C C . ARG A 1 109 ? -17.273 5.339 17.326 1.00 84.44 109 ARG A C 1
ATOM 908 O O . ARG A 1 109 ? -16.795 4.735 18.278 1.00 84.44 109 ARG A O 1
ATOM 915 N N . PRO A 1 110 ? -16.554 6.180 16.569 1.00 84.19 110 PRO A N 1
ATOM 916 C CA . PRO A 1 110 ? -15.181 6.522 16.904 1.00 84.19 110 PRO A CA 1
ATOM 917 C C . PRO A 1 110 ? -15.128 7.321 18.207 1.00 84.19 110 PRO A C 1
ATOM 919 O O . PRO A 1 110 ? -15.720 8.398 18.306 1.00 84.19 110 PRO A O 1
ATOM 922 N N . ASP A 1 111 ? -14.362 6.813 19.165 1.00 88.38 111 ASP A N 1
ATOM 923 C CA . ASP A 1 111 ? -14.047 7.509 20.410 1.00 88.38 111 ASP A CA 1
ATOM 924 C C . ASP A 1 111 ? -12.868 8.482 20.229 1.00 88.38 111 ASP A C 1
ATOM 926 O O . ASP A 1 111 ? -12.062 8.364 19.301 1.00 88.38 111 ASP A O 1
ATOM 930 N N . GLU A 1 112 ? -12.695 9.429 21.157 1.00 89.69 112 GLU A N 1
ATOM 931 C CA . GLU A 1 112 ? -11.573 10.387 21.129 1.00 89.69 112 GLU A CA 1
ATOM 932 C C . GLU A 1 112 ? -10.205 9.692 21.091 1.00 89.69 112 GLU A C 1
ATOM 934 O O . GLU A 1 112 ? -9.277 10.142 20.415 1.00 89.69 112 GLU A O 1
ATOM 939 N N . ARG A 1 113 ? -10.090 8.549 21.773 1.00 87.75 113 ARG A N 1
ATOM 940 C CA . ARG A 1 113 ? -8.874 7.739 21.779 1.00 87.75 113 ARG A CA 1
ATOM 941 C C . ARG A 1 113 ? -8.562 7.147 20.403 1.00 87.75 113 ARG A C 1
ATOM 943 O O . ARG A 1 113 ? -7.410 7.200 19.982 1.00 87.75 113 ARG A O 1
ATOM 950 N N . PHE A 1 114 ? -9.578 6.659 19.690 1.00 89.75 114 PHE A N 1
ATOM 951 C CA . PHE A 1 114 ? -9.421 6.157 18.324 1.00 89.75 114 PHE A CA 1
ATOM 952 C C . PHE A 1 114 ? -8.853 7.251 17.411 1.00 89.75 114 PHE A C 1
ATOM 954 O O . PHE A 1 114 ? -7.879 7.022 16.696 1.00 89.75 114 PHE A O 1
ATOM 961 N N . TYR A 1 115 ? -9.388 8.475 17.494 1.00 91.06 115 TYR A N 1
ATOM 962 C CA . TYR A 1 115 ? -8.866 9.613 16.733 1.00 91.06 115 TYR A CA 1
ATOM 963 C C . TYR A 1 115 ? -7.434 9.993 17.122 1.00 91.06 115 TYR A C 1
ATOM 965 O O . TYR A 1 115 ? -6.631 10.315 16.245 1.00 91.06 115 TYR A O 1
ATOM 973 N N . ALA A 1 116 ? -7.095 9.947 18.412 1.00 92.88 116 ALA A N 1
ATOM 974 C CA . ALA A 1 116 ? -5.743 10.239 18.877 1.00 92.88 116 ALA A CA 1
ATOM 975 C C . ALA A 1 116 ? -4.723 9.219 18.347 1.00 92.88 116 ALA A C 1
ATOM 977 O O . ALA A 1 116 ? -3.645 9.607 17.892 1.00 92.88 116 ALA A O 1
ATOM 978 N N . ASP A 1 117 ? -5.061 7.929 18.366 1.00 92.94 117 ASP A N 1
ATOM 979 C CA . ASP A 1 117 ? -4.185 6.867 17.864 1.00 92.94 117 ASP A CA 1
ATOM 980 C C . ASP A 1 117 ? -4.085 6.900 16.330 1.00 92.94 117 ASP A C 1
ATOM 982 O O . ASP A 1 117 ? -2.987 6.768 15.781 1.00 92.94 117 ASP A O 1
ATOM 986 N N . LEU A 1 118 ? -5.188 7.219 15.641 1.00 93.19 118 LEU A N 1
ATOM 987 C CA . LEU A 1 118 ? -5.217 7.461 14.196 1.00 93.19 118 LEU A CA 1
ATOM 988 C C . LEU A 1 118 ? -4.298 8.626 13.805 1.00 93.19 118 LEU A C 1
ATOM 990 O O . LEU A 1 118 ? -3.490 8.509 12.881 1.00 93.19 118 LEU A O 1
ATOM 994 N N . ALA A 1 119 ? -4.383 9.741 14.534 1.00 94.62 119 ALA A N 1
ATOM 995 C CA . ALA A 1 119 ? -3.552 10.916 14.301 1.00 94.62 119 ALA A CA 1
ATOM 996 C C . ALA A 1 119 ? -2.068 10.628 14.569 1.00 94.62 119 ALA A C 1
ATOM 998 O O . ALA A 1 119 ? -1.215 11.027 13.777 1.00 94.62 119 ALA A O 1
ATOM 999 N N . LYS A 1 120 ? -1.737 9.890 15.637 1.00 94.94 120 LYS A N 1
ATOM 1000 C CA . LYS A 1 120 ? -0.351 9.470 15.913 1.00 94.94 120 LYS A CA 1
ATOM 1001 C C . LYS A 1 120 ? 0.205 8.582 14.802 1.00 94.94 120 LYS A C 1
ATOM 1003 O O . LYS A 1 120 ? 1.338 8.802 14.375 1.00 94.94 120 LYS A O 1
ATOM 1008 N N . ALA A 1 121 ? -0.575 7.614 14.314 1.00 95.12 121 ALA A N 1
ATOM 1009 C CA . ALA A 1 121 ? -0.179 6.752 13.199 1.00 95.12 121 ALA A CA 1
ATOM 1010 C C . ALA A 1 121 ? 0.050 7.558 11.911 1.00 95.12 121 ALA A C 1
ATOM 1012 O O . ALA A 1 121 ? 1.074 7.392 11.241 1.00 95.12 121 ALA A O 1
ATOM 1013 N N . ALA A 1 122 ? -0.853 8.491 11.600 1.00 94.75 122 ALA A N 1
ATOM 1014 C CA . ALA A 1 122 ? -0.723 9.381 10.448 1.00 94.75 122 ALA A CA 1
ATOM 1015 C C . ALA A 1 122 ? 0.517 10.288 10.554 1.00 94.75 122 ALA A C 1
ATOM 1017 O O . ALA A 1 122 ? 1.284 10.403 9.601 1.00 94.75 122 ALA A O 1
ATOM 1018 N N . CYS A 1 123 ? 0.769 10.883 11.722 1.00 96.75 123 CYS A N 1
ATOM 1019 C CA . CYS A 1 123 ? 1.953 11.713 11.948 1.00 96.75 123 CYS A CA 1
ATOM 1020 C C . CYS A 1 123 ? 3.253 10.907 11.833 1.00 96.75 123 CYS A C 1
ATOM 1022 O O . CYS A 1 123 ? 4.178 11.353 11.158 1.00 96.75 123 CYS A O 1
ATOM 1024 N N . LEU A 1 124 ? 3.321 9.711 12.434 1.00 96.25 124 LEU A N 1
ATOM 1025 C CA . LEU A 1 124 ? 4.495 8.837 12.334 1.00 96.25 124 LEU A CA 1
ATOM 1026 C C . LEU A 1 124 ? 4.790 8.490 10.876 1.00 96.25 124 LEU A C 1
ATOM 1028 O O . LEU A 1 124 ? 5.928 8.619 10.427 1.00 96.25 124 LEU A O 1
ATOM 1032 N N . THR A 1 125 ? 3.771 8.063 10.132 1.00 96.25 125 THR A N 1
ATOM 1033 C CA . THR A 1 125 ? 3.943 7.680 8.727 1.00 96.25 125 THR A CA 1
ATOM 1034 C C . THR A 1 125 ? 4.302 8.855 7.838 1.00 96.25 125 THR A C 1
ATOM 1036 O O . THR A 1 125 ? 5.174 8.706 6.986 1.00 96.25 125 THR A O 1
ATOM 1039 N N . LEU A 1 126 ? 3.743 10.041 8.086 1.00 96.94 126 LEU A N 1
ATOM 1040 C CA . LEU A 1 126 ? 4.173 11.268 7.422 1.00 96.94 126 LEU A CA 1
ATOM 1041 C C . LEU A 1 126 ? 5.655 11.556 7.691 1.00 96.94 126 LEU A C 1
ATOM 1043 O O . LEU A 1 126 ? 6.409 11.807 6.753 1.00 96.94 126 LEU A O 1
ATOM 1047 N N . THR A 1 127 ? 6.097 11.485 8.950 1.00 97.69 127 THR A N 1
ATOM 1048 C CA . THR A 1 127 ? 7.516 11.656 9.293 1.00 97.69 127 THR A CA 1
ATOM 1049 C C . THR A 1 127 ? 8.388 10.617 8.590 1.00 97.69 127 THR A C 1
ATOM 1051 O O . THR A 1 127 ? 9.431 10.969 8.043 1.00 97.69 127 THR A O 1
ATOM 1054 N N . LEU A 1 128 ? 7.951 9.356 8.542 1.00 96.62 128 LEU A N 1
ATOM 1055 C CA . LEU A 1 128 ? 8.667 8.280 7.860 1.00 96.62 128 LEU A CA 1
ATOM 1056 C C . LEU A 1 128 ? 8.797 8.563 6.358 1.00 96.62 128 LEU A C 1
ATOM 1058 O O . LEU A 1 128 ? 9.897 8.463 5.819 1.00 96.62 128 LEU A O 1
ATOM 1062 N N . VAL A 1 129 ? 7.715 8.993 5.699 1.00 96.81 129 VAL A N 1
ATOM 1063 C CA . VAL A 1 129 ? 7.739 9.407 4.288 1.00 96.81 129 VAL A CA 1
ATOM 1064 C C . VAL A 1 129 ? 8.751 10.529 4.072 1.00 96.81 129 VAL A C 1
ATOM 1066 O O . VAL A 1 129 ? 9.583 10.423 3.174 1.00 96.81 129 VAL A O 1
ATOM 1069 N N . LEU A 1 130 ? 8.727 11.576 4.902 1.00 97.62 130 LEU A N 1
ATOM 1070 C CA . LEU A 1 130 ? 9.662 12.699 4.786 1.00 97.62 130 LEU A CA 1
ATOM 1071 C C . LEU A 1 130 ? 11.119 12.246 4.935 1.00 97.62 130 LEU A C 1
ATOM 1073 O O . LEU A 1 130 ? 11.957 12.614 4.115 1.00 97.62 130 LEU A O 1
ATOM 1077 N N . VAL A 1 131 ? 11.418 11.399 5.923 1.00 97.38 131 VAL A N 1
ATOM 1078 C CA . VAL A 1 131 ? 12.767 10.847 6.126 1.00 97.38 131 VAL A CA 1
ATOM 1079 C C . VAL A 1 131 ? 13.200 9.997 4.931 1.00 97.38 131 VAL A C 1
ATOM 1081 O O . VAL A 1 131 ? 14.309 10.176 4.427 1.00 97.38 131 VAL A O 1
ATOM 1084 N N . CYS A 1 132 ? 12.332 9.117 4.423 1.00 96.00 132 CYS A N 1
ATOM 1085 C CA . CYS A 1 132 ? 12.621 8.318 3.233 1.00 96.00 132 CYS A CA 1
ATOM 1086 C C . CYS A 1 132 ? 12.909 9.195 2.009 1.00 96.00 132 CYS A C 1
ATOM 1088 O O . CYS A 1 132 ? 13.861 8.919 1.282 1.00 96.00 132 CYS A O 1
ATOM 1090 N N . LEU A 1 133 ? 12.137 10.264 1.797 1.00 94.25 133 LEU A N 1
ATOM 1091 C CA . LEU A 1 133 ? 12.360 11.202 0.695 1.00 94.25 133 LEU A CA 1
ATOM 1092 C C . LEU A 1 133 ? 13.660 12.000 0.864 1.00 94.25 133 LEU A C 1
ATOM 1094 O O . LEU A 1 133 ? 14.373 12.200 -0.118 1.00 94.25 133 LEU A O 1
ATOM 1098 N N . MET A 1 134 ? 14.016 12.403 2.089 1.00 96.19 134 MET A N 1
ATOM 1099 C CA . MET A 1 134 ? 15.307 13.047 2.360 1.00 96.19 134 MET A CA 1
ATOM 1100 C C . MET A 1 134 ? 16.478 12.109 2.058 1.00 96.19 134 MET A C 1
ATOM 1102 O O . MET A 1 134 ? 17.419 12.506 1.373 1.00 96.19 134 MET A O 1
ATOM 1106 N N . ILE A 1 135 ? 16.409 10.852 2.509 1.00 95.12 135 ILE A N 1
ATOM 1107 C CA . ILE A 1 135 ? 17.431 9.838 2.208 1.00 95.12 135 ILE A CA 1
ATOM 1108 C C . ILE A 1 135 ? 17.524 9.615 0.697 1.00 95.12 135 ILE A C 1
ATOM 1110 O O . ILE A 1 135 ? 18.623 9.609 0.143 1.00 95.12 135 ILE A O 1
ATOM 1114 N N . LEU A 1 136 ? 16.379 9.484 0.022 1.00 92.88 136 LEU A N 1
ATOM 1115 C CA . LEU A 1 136 ? 16.330 9.311 -1.425 1.00 92.88 136 LEU A CA 1
ATOM 1116 C C . LEU A 1 136 ? 17.006 10.479 -2.146 1.00 92.88 136 LEU A C 1
ATOM 1118 O O . LEU A 1 136 ? 17.809 10.242 -3.041 1.00 92.88 136 LEU A O 1
ATOM 1122 N N . SER A 1 137 ? 16.749 11.717 -1.710 1.00 92.12 137 SER A N 1
ATOM 1123 C CA . SER A 1 137 ? 17.387 12.921 -2.252 1.00 92.12 137 SER A CA 1
ATOM 1124 C C . SER A 1 137 ? 18.911 12.887 -2.107 1.00 92.12 137 SER A C 1
ATOM 1126 O O . SER A 1 137 ? 19.624 13.240 -3.049 1.00 92.12 137 SER A O 1
ATOM 1128 N N . VAL A 1 138 ? 19.428 12.454 -0.953 1.00 94.44 138 VAL A N 1
ATOM 1129 C CA . VAL A 1 138 ? 20.878 12.315 -0.739 1.00 94.44 138 VAL A CA 1
ATOM 1130 C C . VAL A 1 138 ? 21.451 11.246 -1.666 1.00 94.44 138 VAL A C 1
ATOM 1132 O O . VAL A 1 138 ? 22.472 11.475 -2.306 1.00 94.44 138 VAL A O 1
ATOM 1135 N N . ILE A 1 139 ? 20.777 10.103 -1.808 1.00 92.88 139 ILE A N 1
ATOM 1136 C CA . ILE A 1 139 ? 21.222 9.033 -2.709 1.00 92.88 139 ILE A CA 1
ATOM 1137 C C . ILE A 1 139 ? 21.227 9.515 -4.164 1.00 92.88 139 ILE A C 1
ATOM 1139 O O . ILE A 1 139 ? 22.226 9.311 -4.850 1.00 92.88 139 ILE A O 1
ATOM 1143 N N . THR A 1 140 ? 20.174 10.208 -4.625 1.00 91.69 140 THR A N 1
ATOM 1144 C CA . THR A 1 140 ? 20.101 10.735 -6.003 1.00 91.69 140 THR A CA 1
ATOM 1145 C C . THR A 1 140 ? 21.208 11.720 -6.338 1.00 91.69 140 THR A C 1
ATOM 1147 O O . THR A 1 140 ? 21.571 11.845 -7.504 1.00 91.69 140 THR A O 1
ATOM 1150 N N . PHE A 1 141 ? 21.743 12.418 -5.333 1.00 92.06 141 PHE A N 1
ATOM 1151 C CA . PHE A 1 141 ? 22.842 13.357 -5.523 1.00 92.06 141 PHE A CA 1
ATOM 1152 C C . PHE A 1 141 ? 24.139 12.640 -5.926 1.00 92.06 141 PHE A C 1
ATOM 1154 O O . PHE A 1 141 ? 24.877 13.139 -6.770 1.00 92.06 141 PHE A O 1
ATOM 1161 N N . PHE A 1 142 ? 24.399 11.456 -5.359 1.00 94.56 142 PHE A N 1
ATOM 1162 C CA . PHE A 1 142 ? 25.586 10.653 -5.674 1.00 94.56 142 PHE A CA 1
ATOM 1163 C C . PHE A 1 142 ? 25.354 9.658 -6.819 1.00 94.56 142 PHE A C 1
ATOM 1165 O O . PHE A 1 142 ? 26.272 9.376 -7.586 1.00 94.56 142 PHE A O 1
ATOM 1172 N N . PHE A 1 143 ? 24.134 9.132 -6.941 1.00 93.12 143 PHE A N 1
ATOM 1173 C CA . PHE A 1 143 ? 23.756 8.120 -7.922 1.00 93.12 143 PHE A CA 1
ATOM 1174 C C . PHE A 1 143 ? 22.460 8.536 -8.625 1.00 93.12 143 PHE A C 1
ATOM 1176 O O . PHE A 1 143 ? 21.370 8.293 -8.095 1.00 93.12 143 PHE A O 1
ATOM 1183 N N . PRO A 1 144 ? 22.541 9.157 -9.815 1.00 86.50 144 PRO A N 1
ATOM 1184 C CA . PRO A 1 144 ? 21.348 9.541 -10.551 1.00 86.50 144 PRO A CA 1
ATOM 1185 C C . PRO A 1 144 ? 20.567 8.285 -10.949 1.00 86.50 144 PRO A C 1
ATOM 1187 O O . PRO A 1 144 ? 21.101 7.377 -11.588 1.00 86.50 144 PRO A O 1
ATOM 1190 N N . PHE A 1 145 ? 19.289 8.232 -10.577 1.00 87.00 145 PHE A N 1
ATOM 1191 C CA . PHE A 1 145 ? 18.381 7.150 -10.948 1.00 87.00 145 PHE A CA 1
ATOM 1192 C C . PHE A 1 145 ? 17.048 7.721 -11.447 1.00 87.00 145 PHE A C 1
ATOM 1194 O O . PHE A 1 145 ? 16.667 8.842 -11.112 1.00 87.00 145 PHE A O 1
ATOM 1201 N N . ILE A 1 146 ? 16.327 6.945 -12.258 1.00 88.44 146 ILE A N 1
ATOM 1202 C CA . ILE A 1 146 ? 15.026 7.342 -12.807 1.00 88.44 146 ILE A CA 1
ATOM 1203 C C . ILE A 1 146 ? 13.919 6.774 -11.919 1.00 88.44 146 ILE A C 1
ATOM 1205 O O . ILE A 1 146 ? 13.742 5.558 -11.834 1.00 88.44 146 ILE A O 1
ATOM 1209 N N . LEU A 1 147 ? 13.149 7.655 -11.281 1.00 89.31 147 LEU A N 1
ATOM 1210 C CA . LEU A 1 147 ? 11.999 7.266 -10.472 1.00 89.31 147 LEU A CA 1
ATOM 1211 C C . LEU A 1 147 ? 10.762 7.106 -11.365 1.00 89.31 147 LEU A C 1
ATOM 1213 O O . LEU A 1 147 ? 10.166 8.083 -11.815 1.00 89.31 147 LEU A O 1
ATOM 1217 N N . THR A 1 148 ? 10.374 5.861 -11.643 1.00 93.31 148 THR A N 1
ATOM 1218 C CA . THR A 1 148 ? 9.175 5.574 -12.447 1.00 93.31 148 THR A CA 1
ATOM 1219 C C . THR A 1 148 ? 7.900 5.685 -11.609 1.00 93.31 148 THR A C 1
ATOM 1221 O O . THR A 1 148 ? 7.909 5.444 -10.401 1.00 93.31 148 THR A O 1
ATOM 1224 N N . ALA A 1 149 ? 6.764 5.974 -12.252 1.00 92.69 149 ALA A N 1
ATOM 1225 C CA . ALA A 1 149 ? 5.470 6.052 -11.568 1.00 92.69 149 ALA A CA 1
ATOM 1226 C C . ALA A 1 149 ? 5.130 4.766 -10.791 1.00 92.69 149 ALA A C 1
ATOM 1228 O O . ALA A 1 149 ? 4.597 4.826 -9.686 1.00 92.69 149 ALA A O 1
ATOM 1229 N N . GLY A 1 150 ? 5.483 3.595 -11.331 1.00 94.31 150 GLY A N 1
ATOM 1230 C CA . GLY A 1 150 ? 5.242 2.322 -10.656 1.00 94.31 150 GLY A CA 1
ATOM 1231 C C . GLY A 1 150 ? 6.046 2.150 -9.363 1.00 94.31 150 GLY A C 1
ATOM 1232 O O . GLY A 1 150 ? 5.501 1.647 -8.384 1.00 94.31 150 GLY A O 1
ATOM 1233 N N . MET A 1 151 ? 7.289 2.645 -9.314 1.00 94.56 151 MET A N 1
ATOM 1234 C CA . MET A 1 151 ? 8.103 2.651 -8.088 1.00 94.56 151 MET A CA 1
ATOM 1235 C C . MET A 1 151 ? 7.475 3.526 -6.997 1.00 94.56 151 MET A C 1
ATOM 1237 O O . MET A 1 151 ? 7.426 3.117 -5.839 1.00 94.56 151 MET A O 1
ATOM 1241 N N . ILE A 1 152 ? 6.935 4.693 -7.370 1.00 95.00 152 ILE A N 1
ATOM 1242 C CA . ILE A 1 152 ? 6.247 5.602 -6.437 1.00 95.00 152 ILE A CA 1
ATOM 1243 C C . ILE A 1 152 ? 4.985 4.946 -5.873 1.00 95.00 152 ILE A C 1
ATOM 1245 O O . ILE A 1 152 ? 4.743 5.020 -4.672 1.00 95.00 152 ILE A O 1
ATOM 1249 N N . LEU A 1 153 ? 4.195 4.270 -6.714 1.00 97.00 153 LEU A N 1
ATOM 1250 C CA . LEU A 1 153 ? 2.990 3.566 -6.266 1.00 97.00 153 LEU A CA 1
ATOM 1251 C C . LEU A 1 153 ? 3.324 2.415 -5.313 1.00 97.00 153 LEU A C 1
ATOM 1253 O O . LEU A 1 153 ? 2.671 2.268 -4.284 1.00 97.00 153 LEU A O 1
ATOM 1257 N N . ILE A 1 154 ? 4.362 1.628 -5.612 1.00 96.88 154 ILE A N 1
ATOM 1258 C CA . ILE A 1 154 ? 4.815 0.549 -4.723 1.00 96.88 154 ILE A CA 1
ATOM 1259 C C . ILE A 1 154 ? 5.278 1.116 -3.376 1.00 96.88 154 ILE A C 1
ATOM 1261 O O . ILE A 1 154 ? 4.889 0.592 -2.333 1.00 96.88 154 ILE A O 1
ATOM 1265 N N . PHE A 1 155 ? 6.051 2.206 -3.388 1.00 96.38 155 PHE A N 1
ATOM 1266 C CA . PHE A 1 155 ? 6.444 2.905 -2.166 1.00 96.38 155 PHE A CA 1
ATOM 1267 C C . PHE A 1 155 ? 5.221 3.405 -1.385 1.00 96.38 155 PHE A C 1
ATOM 1269 O O . PHE A 1 155 ? 5.104 3.128 -0.196 1.00 96.38 155 PHE A O 1
ATOM 1276 N N . GLY A 1 156 ? 4.267 4.061 -2.051 1.00 96.44 156 GLY A N 1
ATOM 1277 C CA . GLY A 1 156 ? 3.031 4.534 -1.427 1.00 96.44 156 GLY A CA 1
ATOM 1278 C C . GLY A 1 156 ? 2.226 3.407 -0.778 1.00 96.44 156 GLY A C 1
ATOM 1279 O O . GLY A 1 156 ? 1.811 3.537 0.369 1.00 96.44 156 GLY A O 1
ATOM 1280 N N . ALA A 1 157 ? 2.074 2.267 -1.457 1.00 97.19 157 ALA A N 1
ATOM 1281 C CA . ALA A 1 157 ? 1.417 1.094 -0.883 1.00 97.19 157 ALA A CA 1
ATOM 1282 C C . ALA A 1 157 ? 2.144 0.567 0.366 1.00 97.19 157 ALA A C 1
ATOM 1284 O O . ALA A 1 157 ? 1.497 0.237 1.358 1.00 97.19 157 ALA A O 1
ATOM 1285 N N . ALA A 1 158 ? 3.481 0.540 0.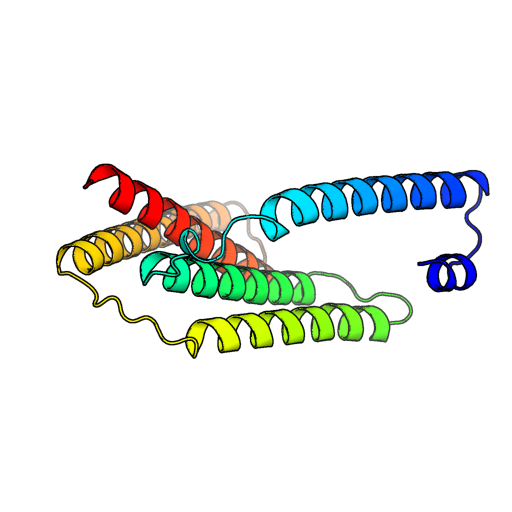353 1.00 97.12 158 ALA A N 1
ATOM 1286 C CA . ALA A 1 158 ? 4.268 0.161 1.525 1.00 97.12 158 ALA A CA 1
ATOM 1287 C C . ALA A 1 158 ? 4.075 1.139 2.698 1.00 97.12 158 ALA A C 1
ATOM 1289 O O . ALA A 1 158 ? 4.014 0.708 3.847 1.00 97.12 158 ALA A O 1
ATOM 1290 N N . MET A 1 159 ? 3.929 2.439 2.424 1.00 97.31 159 MET A N 1
ATOM 1291 C CA . MET A 1 159 ? 3.657 3.450 3.454 1.00 97.31 159 MET A CA 1
ATOM 1292 C C . MET A 1 159 ? 2.260 3.311 4.066 1.00 97.31 159 MET A C 1
ATOM 1294 O O . MET A 1 159 ? 2.110 3.513 5.268 1.00 97.31 159 MET A O 1
ATOM 1298 N N . ILE A 1 160 ? 1.255 2.903 3.283 1.00 96.88 160 ILE A N 1
ATOM 1299 C CA . ILE A 1 160 ? -0.087 2.592 3.807 1.00 96.88 160 ILE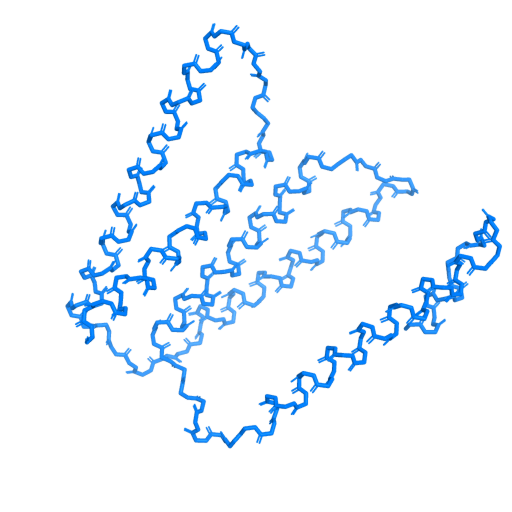 A CA 1
ATOM 1300 C C . ILE A 1 160 ? -0.031 1.369 4.735 1.00 96.88 160 ILE A C 1
ATOM 1302 O O . ILE A 1 160 ? -0.598 1.400 5.820 1.00 96.88 160 ILE A O 1
ATOM 1306 N N . LEU A 1 161 ? 0.729 0.328 4.380 1.00 95.88 161 LEU A N 1
ATOM 1307 C CA . LEU A 1 161 ? 0.930 -0.815 5.282 1.00 95.88 161 LEU A CA 1
ATOM 1308 C C . LEU A 1 161 ? 1.707 -0.428 6.549 1.00 95.88 161 LEU A C 1
ATOM 1310 O O . LEU A 1 161 ? 1.396 -0.907 7.636 1.00 95.88 161 LEU A O 1
ATOM 1314 N N . ALA A 1 162 ? 2.704 0.455 6.436 1.00 95.19 162 ALA A N 1
ATOM 1315 C CA . ALA A 1 162 ? 3.401 0.993 7.602 1.00 95.19 162 ALA A CA 1
ATOM 1316 C C . ALA A 1 162 ? 2.448 1.779 8.517 1.00 95.19 162 ALA A C 1
ATOM 1318 O O . ALA A 1 162 ? 2.589 1.719 9.739 1.00 95.19 162 ALA A O 1
ATOM 1319 N N . PHE A 1 163 ? 1.462 2.471 7.938 1.00 96.25 163 PHE A N 1
ATOM 1320 C CA . PHE A 1 163 ? 0.400 3.143 8.679 1.00 96.25 163 PHE A CA 1
ATOM 1321 C C . PHE A 1 163 ? -0.479 2.153 9.433 1.00 96.25 163 PHE A C 1
ATOM 1323 O O . PHE A 1 163 ? -0.671 2.339 10.632 1.00 96.25 163 PHE A O 1
ATOM 1330 N N . ASP A 1 164 ? -0.915 1.072 8.786 1.00 94.25 164 ASP A N 1
ATOM 1331 C CA . ASP A 1 164 ? -1.704 0.027 9.445 1.00 94.25 164 ASP A CA 1
ATOM 1332 C C . ASP A 1 164 ? -0.940 -0.591 10.622 1.00 94.25 164 ASP A C 1
ATOM 1334 O O . ASP A 1 164 ? -1.474 -0.738 11.719 1.00 94.25 164 ASP A O 1
ATOM 1338 N N . ILE A 1 165 ? 0.351 -0.885 10.434 1.00 93.38 165 ILE A N 1
ATOM 1339 C CA . ILE A 1 165 ? 1.203 -1.422 11.503 1.00 93.38 165 ILE A CA 1
ATOM 1340 C C . ILE A 1 165 ? 1.354 -0.412 12.648 1.00 93.38 165 ILE A C 1
ATOM 1342 O O . ILE A 1 165 ? 1.267 -0.789 13.818 1.00 93.38 165 ILE A O 1
ATOM 1346 N N . ALA A 1 166 ? 1.586 0.867 12.340 1.00 93.31 166 ALA A N 1
ATOM 1347 C CA . ALA A 1 166 ? 1.719 1.908 13.355 1.00 93.31 166 ALA A CA 1
ATOM 1348 C C . ALA A 1 166 ? 0.419 2.092 14.149 1.00 93.31 166 ALA A C 1
ATOM 1350 O O . ALA A 1 166 ? 0.459 2.151 15.379 1.00 93.31 166 ALA A O 1
ATOM 1351 N N . PHE A 1 167 ? -0.722 2.129 13.457 1.00 93.38 167 PHE A N 1
ATOM 1352 C CA . PHE A 1 167 ? -2.041 2.238 14.071 1.00 93.38 167 PHE A CA 1
ATOM 1353 C C . PHE A 1 167 ? -2.315 1.052 15.005 1.00 93.38 167 PHE A C 1
ATOM 1355 O O . PHE A 1 167 ? -2.630 1.264 16.175 1.00 93.38 167 PHE A O 1
ATOM 1362 N N . PHE A 1 168 ? -2.021 -0.173 14.563 1.00 89.75 168 PHE A N 1
ATOM 1363 C CA . PHE A 1 168 ? -2.150 -1.386 15.377 1.00 89.75 168 PHE A CA 1
ATOM 1364 C C . PHE A 1 168 ? -1.292 -1.373 16.638 1.00 89.75 168 PHE A C 1
ATOM 1366 O O . PHE A 1 168 ? -1.723 -1.804 17.712 1.00 89.75 168 PHE A O 1
ATOM 1373 N N . LEU A 1 169 ? -0.060 -0.874 16.530 1.00 89.12 169 LEU A N 1
ATOM 1374 C CA . LEU A 1 169 ? 0.835 -0.760 17.677 1.00 89.12 169 LEU A CA 1
ATOM 1375 C C . LEU A 1 169 ? 0.348 0.280 18.691 1.00 89.12 169 LEU A C 1
ATOM 1377 O O . LEU A 1 169 ? 0.509 0.058 19.892 1.00 89.12 169 LEU A O 1
ATOM 1381 N N . PHE A 1 170 ? -0.220 1.401 18.242 1.00 89.06 170 PHE A N 1
ATOM 1382 C CA . PHE A 1 170 ? -0.746 2.429 19.142 1.00 89.06 170 PHE A CA 1
ATOM 1383 C C . PHE A 1 170 ? -2.046 2.000 19.812 1.00 89.06 170 PHE A C 1
ATOM 1385 O O . PHE A 1 170 ? -2.156 2.112 21.033 1.00 89.06 170 PHE A O 1
ATOM 1392 N N . GLU A 1 171 ? -2.955 1.404 19.049 1.00 85.81 171 GLU A N 1
ATOM 1393 C CA . GLU A 1 171 ? -4.228 0.892 19.545 1.00 85.81 171 GLU A CA 1
ATOM 1394 C C . GLU A 1 171 ? -4.030 -0.144 20.665 1.00 85.81 171 GLU A C 1
ATOM 1396 O O . GLU A 1 171 ? -4.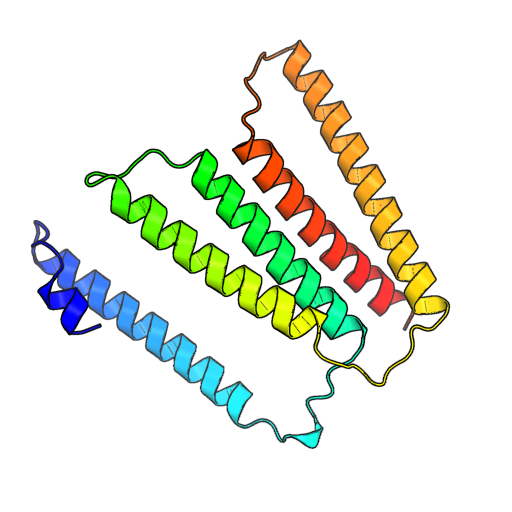604 -0.005 21.749 1.00 85.81 171 GLU A O 1
ATOM 1401 N N . LYS A 1 172 ? -3.129 -1.121 20.460 1.00 79.38 172 LYS A N 1
ATOM 1402 C CA . LYS A 1 172 ? -2.800 -2.141 21.474 1.00 79.38 172 LYS A CA 1
ATOM 1403 C C . LYS A 1 172 ? -2.100 -1.596 22.714 1.00 79.38 172 LYS A C 1
ATOM 1405 O O . LYS A 1 172 ? -2.232 -2.187 23.779 1.00 79.38 172 LYS A O 1
ATOM 1410 N N . ARG A 1 173 ? -1.306 -0.530 22.588 1.00 65.62 173 ARG A N 1
ATOM 1411 C CA . ARG A 1 173 ? -0.541 0.039 23.715 1.00 65.62 173 ARG A CA 1
ATOM 1412 C C . ARG A 1 173 ? -1.363 0.959 24.602 1.00 65.62 173 ARG A C 1
ATOM 1414 O O . ARG A 1 173 ? -0.955 1.199 25.733 1.00 65.62 173 ARG A O 1
ATOM 1421 N N . GLY A 1 174 ? -2.465 1.503 24.098 1.00 55.81 174 GLY A N 1
ATOM 1422 C CA . GLY A 1 174 ? -3.369 2.283 24.931 1.00 55.81 174 GLY A CA 1
ATOM 1423 C C . GLY A 1 174 ? -4.319 1.426 25.776 1.00 55.81 174 GLY A C 1
ATOM 1424 O O . GLY A 1 174 ? -5.026 2.002 26.599 1.00 55.81 174 GLY A O 1
ATOM 1425 N N . ALA A 1 175 ? -4.459 0.123 25.477 1.00 50.47 175 ALA A N 1
ATOM 1426 C CA . ALA A 1 175 ? -5.493 -0.762 26.026 1.00 50.47 175 ALA A CA 1
ATOM 1427 C C . ALA A 1 175 ? -5.137 -1.268 27.425 1.00 50.47 175 ALA A C 1
ATOM 1429 O O . ALA A 1 175 ? -3.934 -1.507 27.675 1.00 50.47 175 ALA A O 1
#

Foldseek 3Di:
DVVVLVVDDQDVVNVVSVVVVVVVVVVVVVVVVVVVVVVPDDPVVPQCAPLNLLVQLLLLVLVLLLLVLCLQPPDADVVRVVSCVVSVVVSVVSVVSNVVSVPDDHPDDDDPLLVVLLVVLVVVLVVVVVVVVVVVVVVCVVPPDDDTPSNVSNVVSVSSVSSSVSSVVSVVVVD

Organism: NCBI:txid1111760

Radius of gyration: 21.29 Å; chains: 1; bounding box: 48×47×52 Å

Secondary structure (DSSP, 8-state):
-HHHHHHSPPPSSTHHHHHHHHHHHHHHHHHHHHHHHHHTS-GGG----HHHHHHHHHHHHHHHHHHHHHHHHSPPPSSHHHHHHHHHHHHHHHHHHHHHHHHS---PPPPHHHHHHHHHHHHHHHHHHHHHHHHHHHHHHHS-----HHHHHHHHHHHHHHHHHHHHHHHHH--

pLDDT: mean 85.11, std 13.16, range [50.47, 97.69]